Protein AF-A0A8C0UV55-F1 (afdb_monomer)

Secondary structure (DSSP, 8-state):
----------TTTHHHHHGGGS-EEEEEESSS-GGG-EEEEESSHHHHHHHHHHHHHHHHHHH-TT-SS----HHHHHHHHHHSSEEEEEEEETTTTEEEEE-HHHHHHHHHHHHHHHHHHHT-

Nearest PDB structures (foldseek):
  7cnc-assembly1_A  TM=1.000E+00  e=6.224E-20  Homo sapiens
  7x39-assembly1_A  TM=9.986E-01  e=1.264E-18  Homo sapiens
  7x39-assembly2_D  TM=9.910E-01  e=3.373E-18  Homo sapiens
  1wwq-assembly1_A  TM=8.066E-01  e=1.623E-17  Mus musculus
  7o6n-assembly1_A  TM=9.133E-01  e=5.304E-12  Caenorhabditis elegans

Sequence (124 aa):
MLDPISSTGNGHLQHACKLSVSHTILLVQPTKRPEGRTYADYESVNECMEGVCKMYEEHLKRMNPNSPSITYDISQLFDFIDDLADLSCLVYRADTQTYQPYNKDWIKEKIYVLLRRQAQQASK

InterPro domains:
  IPR000781 Enhancer of rudimentary [PF01133] (22-121)
  IPR000781 Enhancer of rudimentary [PIRSF016393] (20-121)
  IPR000781 Enhancer of rudimentary [PS01290] (72-88)
  IPR000781 Enhancer of rudimentary [PTHR12373] (20-120)
  IPR035912 Enhancer of rudimentary superfamily [G3DSA:3.30.2260.10] (21-124)
  IPR035912 Enhancer of rudimentary superfamily [SSF143875] (22-121)

Mean predicted aligned error: 9.1 Å

Foldseek 3Di:
DDDDDDPDDDPPPVVVVPQAQWKKKKWFAQDPDPVSTDIDIDRHLLVVLVVLVVVVVVVVCVVCVPDPDDDDDLVVSLVSLVNTPFIKMWTQDPVVRGTDI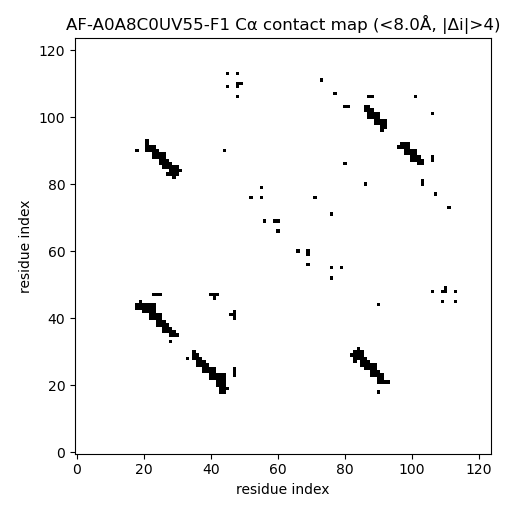DGSVVSSVSNVVSVVVVVVVVVD

Organism: Cyanistes caeruleus (NCBI:txid156563)

pLDDT: mean 84.64, std 18.31, range [35.59, 98.0]

Structure (mmCIF, N/CA/C/O backbone):
data_AF-A0A8C0UV55-F1
#
_entry.id   AF-A0A8C0UV55-F1
#
loop_
_atom_site.group_PDB
_atom_site.id
_atom_site.type_symbol
_atom_site.label_atom_id
_atom_site.label_alt_id
_atom_site.label_comp_id
_atom_site.label_asym_id
_atom_site.label_entity_id
_atom_site.label_seq_id
_atom_site.pdbx_PDB_ins_code
_atom_site.Cartn_x
_atom_site.Cartn_y
_atom_site.Cartn_z
_atom_site.occupancy
_atom_site.B_iso_or_equiv
_atom_site.auth_seq_id
_atom_site.auth_comp_id
_atom_site.auth_asym_id
_atom_site.auth_atom_id
_atom_site.pdbx_PDB_model_num
ATOM 1 N N . MET A 1 1 ? -42.564 16.300 33.371 1.00 42.28 1 MET A N 1
ATOM 2 C CA . MET A 1 1 ? -42.223 14.905 33.039 1.00 42.28 1 MET A CA 1
ATOM 3 C C . MET A 1 1 ? -41.523 14.961 31.695 1.00 42.28 1 MET A C 1
ATOM 5 O O . MET A 1 1 ? -42.176 15.231 30.698 1.00 42.28 1 MET A O 1
ATOM 9 N N . LEU A 1 2 ? -40.192 14.943 31.720 1.00 40.25 2 LEU A N 1
ATOM 10 C CA . LEU A 1 2 ? -39.339 15.006 30.537 1.00 40.25 2 LEU A CA 1
ATOM 11 C C . LEU A 1 2 ? -38.825 13.590 30.297 1.00 40.25 2 LEU A C 1
ATOM 13 O O . LEU A 1 2 ? -38.210 13.043 31.201 1.00 40.25 2 LEU A O 1
ATOM 17 N N . ASP A 1 3 ? -39.079 13.055 29.107 1.00 35.59 3 ASP A N 1
ATOM 18 C CA . ASP A 1 3 ? -38.476 11.838 28.560 1.00 35.59 3 ASP A CA 1
ATOM 19 C C . ASP A 1 3 ? -38.353 11.992 27.024 1.00 35.59 3 ASP A C 1
ATOM 21 O O . ASP A 1 3 ? -39.038 12.841 26.444 1.00 35.59 3 ASP A O 1
ATOM 25 N N . PRO A 1 4 ? -37.418 11.279 26.362 1.00 47.81 4 PRO A N 1
ATOM 26 C CA . PRO A 1 4 ? -36.415 11.936 25.523 1.00 47.81 4 PRO A CA 1
ATOM 27 C C . PRO A 1 4 ? -36.418 11.569 24.023 1.00 47.81 4 PRO A C 1
ATOM 29 O O . PRO A 1 4 ? -36.899 10.529 23.593 1.00 47.81 4 PRO A O 1
ATOM 32 N N . ILE A 1 5 ? -35.819 12.487 23.254 1.00 48.28 5 ILE A N 1
ATOM 33 C CA . ILE A 1 5 ? -35.075 12.390 21.981 1.00 48.28 5 ILE A CA 1
ATOM 34 C C . ILE A 1 5 ? -35.168 11.062 21.192 1.00 48.28 5 ILE A C 1
ATOM 36 O O . ILE A 1 5 ? -34.573 10.058 21.571 1.00 48.28 5 ILE A O 1
ATOM 40 N N . SER A 1 6 ? -35.719 11.127 19.972 1.00 38.72 6 SER A N 1
ATOM 41 C CA . SER A 1 6 ? -35.317 10.252 18.858 1.00 38.72 6 SER A CA 1
ATOM 42 C C . SER A 1 6 ? -34.754 11.121 17.734 1.00 38.72 6 SER A C 1
ATOM 44 O O . SER A 1 6 ? -35.488 11.717 16.950 1.00 38.72 6 SER A O 1
ATOM 46 N N . SER A 1 7 ? -33.426 11.241 17.704 1.00 41.47 7 SER A N 1
ATOM 47 C CA . SER A 1 7 ? -32.679 11.795 16.575 1.00 41.47 7 SER A CA 1
ATOM 48 C C . SER A 1 7 ? -32.428 10.653 15.602 1.00 41.47 7 SER A C 1
ATOM 50 O O . SER A 1 7 ? -31.519 9.840 15.782 1.00 41.47 7 SER A O 1
ATOM 52 N N . THR A 1 8 ? -33.302 10.529 14.610 1.00 51.31 8 THR A N 1
ATOM 53 C CA . THR A 1 8 ? -33.159 9.551 13.536 1.00 51.31 8 THR A CA 1
ATOM 54 C C . THR A 1 8 ? -32.325 10.163 12.412 1.00 51.31 8 THR A C 1
ATOM 56 O O . THR A 1 8 ? -32.708 11.169 11.827 1.00 51.31 8 THR A O 1
ATOM 59 N N . GLY A 1 9 ? -31.208 9.511 12.081 1.00 50.47 9 GLY A N 1
ATOM 60 C CA . GLY A 1 9 ? -30.615 9.573 10.743 1.00 50.47 9 GLY A CA 1
ATOM 61 C C . GLY A 1 9 ? -29.514 10.609 10.521 1.00 50.47 9 GLY A C 1
ATOM 62 O O . GLY A 1 9 ? -29.767 11.667 9.963 1.00 50.47 9 GLY A O 1
ATOM 63 N N . ASN A 1 10 ? -28.264 10.255 10.851 1.00 43.91 10 ASN A N 1
ATOM 64 C CA . ASN A 1 10 ? -27.083 10.808 10.160 1.00 43.91 10 ASN A CA 1
ATOM 65 C C . ASN A 1 10 ? -25.805 9.939 10.264 1.00 43.91 10 ASN A C 1
ATOM 67 O O . ASN A 1 10 ? -24.684 10.438 10.195 1.00 43.91 10 ASN A O 1
ATOM 71 N N . GLY A 1 11 ? -25.948 8.617 10.421 1.00 42.31 11 GLY A N 1
ATOM 72 C CA . GLY A 1 11 ? -24.809 7.710 10.642 1.00 42.31 11 GLY A CA 1
ATOM 73 C C . GLY A 1 11 ? -24.004 7.327 9.392 1.00 42.31 11 GLY A C 1
ATOM 74 O O . GLY A 1 11 ? -22.877 6.863 9.518 1.00 42.31 11 GLY A O 1
ATOM 75 N N . HIS A 1 12 ? -24.538 7.521 8.181 1.00 43.84 12 HIS A N 1
ATOM 76 C CA . HIS A 1 12 ? -23.916 6.960 6.972 1.00 43.84 12 HIS A CA 1
ATOM 77 C C . HIS A 1 12 ? -22.875 7.879 6.305 1.00 43.84 12 HIS A C 1
ATOM 79 O O . HIS A 1 12 ? -21.967 7.395 5.636 1.00 43.84 12 HIS A O 1
ATOM 85 N N . LEU A 1 13 ? -22.954 9.198 6.517 1.00 42.91 13 LEU A N 1
ATOM 86 C CA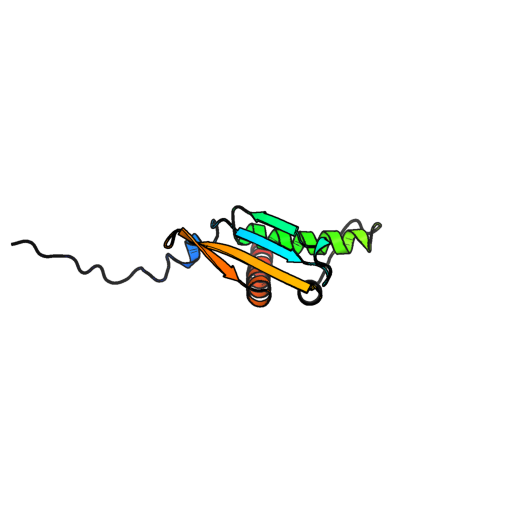 . LEU A 1 13 ? -22.049 10.173 5.885 1.00 42.91 13 LEU A CA 1
ATOM 87 C C . LEU A 1 13 ? -20.803 10.501 6.727 1.00 42.91 13 LEU A C 1
ATOM 89 O O . LEU A 1 13 ? -19.795 10.939 6.178 1.00 42.91 13 LEU A O 1
ATOM 93 N N . GLN A 1 14 ? -20.818 10.245 8.041 1.00 41.75 14 GLN A N 1
ATOM 94 C CA . GLN A 1 14 ? -19.669 10.548 8.909 1.00 41.75 14 GLN A CA 1
ATOM 95 C C . GLN A 1 14 ? -18.535 9.513 8.828 1.00 41.75 14 GLN A C 1
ATOM 97 O O . GLN A 1 14 ? -17.390 9.838 9.140 1.00 41.75 14 GLN A O 1
ATOM 102 N N . HIS A 1 15 ? -18.815 8.283 8.386 1.00 46.19 15 HIS A N 1
ATOM 103 C CA . HIS A 1 15 ? -17.802 7.223 8.330 1.00 46.19 15 HIS A CA 1
ATOM 104 C C . HIS A 1 15 ? -16.760 7.446 7.223 1.00 46.19 15 HIS A C 1
ATOM 106 O O . HIS A 1 15 ? -15.576 7.190 7.433 1.00 46.19 15 HIS A O 1
ATOM 112 N N . ALA A 1 16 ? -17.162 7.984 6.068 1.00 46.06 16 ALA A N 1
ATOM 113 C CA . ALA A 1 16 ? -16.243 8.221 4.954 1.00 46.06 16 ALA A CA 1
ATOM 114 C C . ALA A 1 16 ? -15.264 9.382 5.218 1.00 46.06 16 ALA A C 1
ATOM 116 O O . ALA A 1 16 ? -14.139 9.354 4.726 1.00 46.06 16 ALA A O 1
ATOM 117 N N . CYS A 1 17 ? -15.669 10.378 6.017 1.00 43.91 17 CYS A N 1
ATOM 118 C CA . CYS A 1 17 ? -14.855 11.563 6.301 1.00 43.91 17 CYS A CA 1
ATOM 119 C C . CYS A 1 17 ? -13.764 11.317 7.363 1.00 43.91 17 CYS A C 1
ATOM 121 O O . CYS A 1 17 ? -12.790 12.059 7.413 1.00 43.91 17 CYS A O 1
ATOM 123 N N . LYS A 1 18 ? -13.897 10.281 8.207 1.00 52.47 18 LYS A N 1
ATOM 124 C CA . LYS A 1 18 ? -12.941 9.996 9.296 1.00 52.47 18 LYS A CA 1
ATOM 125 C C . LYS A 1 18 ? -11.722 9.176 8.866 1.00 52.47 18 LYS A C 1
ATOM 127 O O . LYS A 1 18 ? -10.657 9.326 9.455 1.00 52.47 18 LYS A O 1
ATOM 132 N N . LEU A 1 19 ? -11.845 8.344 7.830 1.00 56.88 19 LEU A N 1
ATOM 133 C CA . LEU A 1 19 ? -10.738 7.493 7.371 1.00 56.88 19 LEU A CA 1
ATOM 134 C C . LEU A 1 19 ? -9.603 8.288 6.700 1.00 56.88 19 LEU A C 1
ATOM 136 O O . LEU A 1 19 ? -8.460 7.847 6.732 1.00 56.88 19 LEU A O 1
ATOM 140 N N . SER A 1 20 ? -9.872 9.468 6.127 1.00 59.41 20 SER A N 1
ATOM 141 C CA . SER A 1 20 ? -8.842 10.227 5.399 1.00 59.41 20 SER A CA 1
ATOM 142 C C . SER A 1 20 ? -7.820 10.940 6.289 1.00 59.41 20 SER A C 1
ATOM 144 O O . SER A 1 20 ? -6.894 11.515 5.743 1.00 59.41 20 SER A O 1
ATOM 146 N N . VAL A 1 21 ? -7.988 10.940 7.616 1.00 77.19 21 VAL A N 1
ATOM 147 C CA . VAL A 1 21 ? -7.027 11.494 8.601 1.00 77.19 21 VAL A CA 1
ATOM 148 C C . VAL A 1 21 ? -6.783 10.479 9.729 1.00 77.19 21 VAL A C 1
ATOM 150 O O . VAL A 1 21 ? -6.492 10.823 10.871 1.00 77.19 21 VAL A O 1
ATOM 153 N N . SER A 1 22 ? -7.029 9.199 9.437 1.00 88.19 22 SER A N 1
ATOM 154 C CA . SER A 1 22 ? -6.777 8.115 10.379 1.00 88.19 22 SER A CA 1
ATOM 155 C C . SER A 1 22 ? -5.340 7.640 10.226 1.00 88.19 22 SER A C 1
ATOM 157 O O . SER A 1 22 ? -4.952 7.210 9.134 1.00 88.19 22 SER A O 1
ATOM 159 N N . HIS A 1 23 ? -4.592 7.671 11.331 1.00 95.19 23 HIS A N 1
ATOM 160 C CA . HIS A 1 23 ? -3.230 7.154 11.374 1.00 95.19 23 HIS A CA 1
ATOM 161 C C . HIS A 1 23 ? -3.199 5.727 10.835 1.00 95.19 23 HIS A C 1
ATOM 163 O O . HIS A 1 23 ? -4.018 4.883 11.217 1.00 95.19 23 HIS A O 1
ATOM 169 N N . THR A 1 24 ? -2.283 5.476 9.913 1.00 97.19 24 THR A N 1
ATOM 170 C CA . THR A 1 24 ? -2.215 4.221 9.179 1.00 97.19 24 THR A CA 1
ATOM 171 C C . THR A 1 24 ? -0.798 3.685 9.223 1.00 97.19 24 THR A C 1
ATOM 173 O O . THR A 1 24 ? 0.142 4.383 8.863 1.00 97.19 24 THR A O 1
ATOM 176 N N . ILE A 1 25 ? -0.649 2.430 9.634 1.00 97.81 25 ILE A N 1
ATOM 177 C CA . ILE A 1 25 ? 0.635 1.730 9.655 1.00 97.81 25 ILE A CA 1
ATOM 178 C C . ILE A 1 25 ? 0.637 0.737 8.497 1.00 97.81 25 ILE A C 1
ATOM 180 O O . ILE A 1 25 ? -0.229 -0.132 8.422 1.00 97.81 25 ILE A O 1
ATOM 184 N N . LEU A 1 26 ? 1.603 0.857 7.598 1.00 98.00 26 LEU A N 1
ATOM 185 C CA . LEU A 1 26 ? 1.845 -0.066 6.499 1.00 98.00 26 LEU A CA 1
ATOM 186 C C . LEU A 1 26 ? 2.871 -1.112 6.929 1.00 98.00 26 LEU A C 1
ATOM 188 O O . LEU A 1 26 ? 3.939 -0.765 7.428 1.00 98.00 26 LEU A O 1
ATOM 192 N N . LEU A 1 27 ? 2.568 -2.383 6.698 1.00 97.56 27 LEU A N 1
ATOM 193 C CA . LEU A 1 27 ? 3.464 -3.511 6.916 1.00 97.56 27 LEU A CA 1
ATOM 194 C C . LEU A 1 27 ? 3.844 -4.090 5.557 1.00 97.56 27 LEU A C 1
ATOM 196 O O . LEU A 1 27 ? 2.972 -4.449 4.765 1.00 97.56 27 LEU A O 1
ATOM 200 N N . VAL A 1 28 ? 5.144 -4.187 5.291 1.00 96.94 28 VAL A N 1
ATOM 201 C CA . VAL A 1 28 ? 5.669 -4.652 4.006 1.00 96.94 28 VAL A CA 1
ATOM 202 C C . VAL A 1 28 ? 6.642 -5.795 4.235 1.00 96.94 28 VAL A C 1
ATOM 204 O O . VAL A 1 28 ? 7.590 -5.686 5.015 1.00 96.94 28 VAL A O 1
ATOM 207 N N . GLN A 1 29 ? 6.453 -6.882 3.496 1.00 95.94 29 GLN A N 1
ATOM 208 C CA . GLN A 1 29 ? 7.421 -7.959 3.396 1.00 95.94 29 GLN A CA 1
ATOM 209 C C . GLN A 1 29 ? 7.692 -8.259 1.911 1.00 95.94 29 GLN A C 1
ATOM 211 O O . GLN A 1 29 ? 6.912 -8.972 1.277 1.00 95.94 29 GLN A O 1
ATOM 216 N N . PRO A 1 30 ? 8.808 -7.769 1.337 1.00 93.00 30 PRO A N 1
ATOM 217 C CA . PRO A 1 30 ? 9.080 -7.928 -0.090 1.00 93.00 30 PRO A CA 1
ATOM 218 C C . PRO A 1 30 ? 9.251 -9.383 -0.531 1.00 93.00 30 PRO A C 1
ATOM 220 O O . PRO A 1 30 ? 8.787 -9.767 -1.594 1.00 93.00 30 PRO A O 1
ATOM 223 N N . THR A 1 31 ? 9.898 -10.217 0.288 1.00 94.25 31 THR A N 1
ATOM 224 C CA . THR A 1 31 ? 10.151 -11.634 -0.025 1.00 94.25 31 THR A CA 1
ATOM 225 C C . THR A 1 31 ? 9.802 -12.517 1.164 1.00 94.25 31 THR A C 1
ATOM 227 O O . THR A 1 31 ? 9.680 -12.032 2.282 1.00 94.25 31 THR A O 1
ATOM 230 N N . LYS A 1 32 ? 9.715 -13.839 0.984 1.00 92.56 32 LYS A N 1
ATOM 231 C CA . LYS A 1 32 ? 9.416 -14.777 2.087 1.00 92.56 32 LYS A CA 1
ATOM 232 C C . LYS A 1 32 ? 10.437 -14.745 3.237 1.00 92.56 32 LYS A C 1
ATOM 234 O O . LYS A 1 32 ? 10.151 -15.271 4.308 1.00 92.56 32 LYS A O 1
ATOM 239 N N . ARG A 1 33 ? 11.605 -14.127 3.027 1.00 93.69 33 ARG A N 1
ATOM 240 C CA . ARG A 1 33 ? 12.640 -13.943 4.047 1.00 93.69 33 ARG A CA 1
ATOM 241 C C . ARG A 1 33 ? 12.174 -12.945 5.118 1.00 93.69 33 ARG A C 1
ATOM 243 O O . ARG A 1 33 ? 11.805 -11.823 4.760 1.00 93.69 33 ARG A O 1
ATOM 250 N N . PRO A 1 34 ? 12.164 -13.320 6.408 1.00 89.81 34 PRO A N 1
ATOM 251 C CA . PRO A 1 34 ? 11.645 -12.464 7.472 1.00 89.81 34 PRO A CA 1
ATOM 252 C C . PRO A 1 34 ? 12.498 -11.212 7.711 1.00 89.81 34 PRO A C 1
ATOM 254 O O . PRO A 1 34 ? 11.969 -10.217 8.195 1.00 89.81 34 PRO A O 1
ATOM 257 N N . GLU A 1 35 ? 13.778 -11.218 7.332 1.00 93.50 35 GLU A N 1
ATOM 258 C CA . GLU A 1 35 ? 14.701 -10.086 7.505 1.00 93.50 35 GLU A CA 1
ATOM 259 C C . GLU A 1 35 ? 14.322 -8.877 6.639 1.00 93.50 35 GLU A C 1
ATOM 261 O O . GLU A 1 35 ? 14.739 -7.759 6.919 1.00 93.50 35 GLU A O 1
ATOM 266 N N . GLY A 1 36 ? 13.527 -9.092 5.584 1.00 90.69 36 GLY A N 1
ATOM 267 C CA . GLY A 1 36 ? 13.021 -8.023 4.724 1.00 90.69 36 GLY A CA 1
ATOM 268 C C . GLY A 1 36 ? 11.757 -7.338 5.249 1.00 90.69 36 GLY A C 1
ATOM 269 O O . GLY A 1 36 ? 11.244 -6.453 4.570 1.00 90.69 36 GLY A O 1
ATOM 270 N N . ARG A 1 37 ? 11.216 -7.757 6.402 1.00 95.06 37 ARG A N 1
ATOM 271 C CA . ARG A 1 37 ? 10.024 -7.135 6.993 1.00 95.06 37 ARG A CA 1
ATOM 272 C C . ARG A 1 37 ? 10.343 -5.725 7.456 1.00 95.06 37 ARG A C 1
ATOM 274 O O . ARG A 1 37 ? 11.257 -5.515 8.248 1.00 95.06 37 ARG A O 1
ATOM 281 N N . THR A 1 38 ? 9.540 -4.778 7.005 1.00 96.50 38 THR A N 1
ATOM 282 C CA . THR A 1 38 ? 9.615 -3.385 7.428 1.00 96.50 38 THR A CA 1
ATOM 283 C C . THR A 1 38 ? 8.214 -2.818 7.614 1.00 96.50 38 THR A C 1
ATOM 285 O O . THR A 1 38 ? 7.226 -3.403 7.163 1.00 96.50 38 THR A O 1
ATOM 288 N N . TYR A 1 39 ? 8.128 -1.685 8.297 1.00 97.00 39 TYR A N 1
ATOM 289 C CA . TYR A 1 39 ? 6.893 -0.938 8.461 1.00 97.00 39 TYR A CA 1
ATOM 290 C C . TYR A 1 39 ? 7.133 0.550 8.219 1.00 97.00 39 TYR A C 1
ATOM 292 O O . TYR A 1 39 ? 8.262 1.031 8.318 1.00 97.00 39 TYR A O 1
ATOM 300 N N . ALA A 1 40 ? 6.061 1.264 7.901 1.00 96.56 40 ALA A N 1
ATOM 301 C CA . ALA A 1 40 ? 6.037 2.716 7.805 1.00 96.56 40 ALA A CA 1
ATOM 302 C C . ALA A 1 40 ? 4.708 3.233 8.350 1.00 96.56 40 ALA A C 1
ATOM 304 O O . ALA A 1 40 ? 3.668 2.607 8.146 1.00 96.56 40 ALA A O 1
ATOM 305 N N . ASP A 1 41 ? 4.738 4.359 9.041 1.00 95.38 41 ASP A N 1
ATOM 306 C CA . ASP A 1 41 ? 3.562 5.023 9.579 1.00 95.38 41 ASP A CA 1
ATOM 307 C C . ASP A 1 41 ? 3.217 6.294 8.791 1.00 95.38 41 ASP A C 1
ATOM 309 O O . ASP A 1 41 ? 4.080 6.954 8.215 1.00 95.38 41 ASP A O 1
ATOM 313 N N . TYR A 1 42 ? 1.922 6.598 8.729 1.00 96.06 42 TYR A N 1
ATOM 314 C CA . TYR A 1 42 ? 1.354 7.709 7.971 1.00 96.06 42 TYR A CA 1
ATOM 315 C C . TYR A 1 42 ? 0.236 8.370 8.777 1.00 96.06 42 TYR A C 1
ATOM 317 O O . TYR A 1 42 ? -0.479 7.699 9.528 1.00 96.06 42 TYR A O 1
ATOM 325 N N . GLU A 1 43 ? 0.027 9.675 8.602 1.00 93.38 43 GLU A N 1
ATOM 326 C CA . GLU A 1 43 ? -1.034 10.403 9.312 1.00 93.38 43 GLU A CA 1
ATOM 327 C C . GLU A 1 43 ? -2.421 10.102 8.727 1.00 93.38 43 GLU A C 1
ATOM 329 O O . GLU A 1 43 ? -3.442 10.232 9.406 1.00 93.38 43 GLU A O 1
ATOM 334 N N . SER A 1 44 ? -2.466 9.631 7.478 1.00 93.25 44 SER A N 1
ATOM 335 C CA . SER A 1 44 ? -3.698 9.278 6.784 1.00 93.25 44 SER A CA 1
ATOM 336 C C . SER A 1 44 ? -3.605 8.009 5.939 1.00 93.25 44 SER A C 1
ATOM 338 O O . SER A 1 44 ? -2.540 7.588 5.486 1.00 93.25 44 SER A O 1
ATOM 340 N N . VAL A 1 45 ? -4.776 7.447 5.621 1.00 94.50 45 VAL A N 1
ATOM 341 C CA . VAL A 1 45 ? -4.901 6.362 4.637 1.00 94.50 45 VAL A CA 1
ATOM 342 C C . VAL A 1 45 ? -4.404 6.800 3.256 1.00 94.50 45 VAL A C 1
ATOM 344 O O . VAL A 1 45 ? -3.777 6.007 2.564 1.00 94.50 45 VAL A O 1
ATOM 347 N N . ASN A 1 46 ? -4.665 8.045 2.840 1.00 93.62 46 ASN A N 1
ATOM 348 C CA . ASN A 1 46 ? -4.262 8.524 1.514 1.00 93.62 46 ASN A CA 1
ATOM 349 C C . ASN A 1 46 ? -2.737 8.595 1.387 1.00 93.62 46 ASN A C 1
ATOM 351 O O . ASN A 1 46 ? -2.195 8.072 0.420 1.00 93.62 46 ASN A O 1
ATOM 355 N N . GLU A 1 47 ? -2.053 9.165 2.382 1.00 94.81 47 GLU A N 1
ATOM 356 C CA . GLU A 1 47 ? -0.585 9.199 2.418 1.00 94.81 47 GLU A CA 1
ATOM 357 C C . GLU A 1 47 ? 0.017 7.796 2.452 1.00 94.81 47 GLU A C 1
ATOM 359 O O . GLU A 1 47 ? 1.030 7.547 1.803 1.00 94.81 47 GLU A O 1
ATOM 364 N N . CYS A 1 48 ? -0.631 6.857 3.148 1.00 96.62 48 CYS A N 1
ATOM 365 C CA . CYS A 1 48 ? -0.225 5.456 3.125 1.00 96.62 48 CYS A CA 1
ATOM 366 C C . CYS A 1 48 ? -0.285 4.871 1.704 1.00 96.62 48 CYS A C 1
ATOM 368 O O . CYS A 1 48 ? 0.682 4.256 1.253 1.00 96.62 48 CYS A O 1
ATOM 370 N N . MET A 1 49 ? -1.372 5.113 0.964 1.00 96.31 49 MET A N 1
ATOM 371 C CA . MET A 1 49 ? -1.487 4.671 -0.432 1.00 96.31 49 MET A CA 1
ATOM 372 C C . MET A 1 49 ? -0.453 5.349 -1.342 1.00 96.31 49 MET A C 1
ATOM 374 O O . MET A 1 49 ? 0.146 4.684 -2.185 1.00 96.31 49 MET A O 1
ATOM 378 N N . GLU A 1 50 ? -0.186 6.644 -1.150 1.00 94.75 50 GLU A N 1
ATOM 379 C CA . GLU A 1 50 ? 0.899 7.346 -1.848 1.00 94.75 50 GLU A CA 1
ATOM 380 C C . GLU A 1 50 ? 2.273 6.750 -1.517 1.00 94.75 50 GLU A C 1
ATOM 382 O O . GLU A 1 50 ? 3.134 6.656 -2.390 1.00 94.75 50 GLU A O 1
ATOM 387 N N . GLY A 1 51 ? 2.477 6.302 -0.278 1.00 95.69 51 GLY A N 1
ATOM 388 C CA . GLY A 1 51 ? 3.663 5.567 0.149 1.00 95.69 51 GLY A CA 1
ATOM 389 C C . GLY A 1 51 ? 3.863 4.265 -0.628 1.00 95.69 51 GLY A C 1
ATOM 390 O O . GLY A 1 51 ? 4.980 3.978 -1.060 1.00 95.69 51 GLY A O 1
ATOM 391 N N . VAL A 1 52 ? 2.786 3.514 -0.885 1.00 96.31 52 VAL A N 1
ATOM 392 C CA . VAL A 1 52 ? 2.836 2.299 -1.720 1.00 96.31 52 VAL A CA 1
ATOM 393 C C . VAL A 1 52 ? 3.207 2.637 -3.168 1.00 96.31 52 VAL A C 1
ATOM 395 O O . VAL A 1 52 ? 4.055 1.959 -3.750 1.00 96.31 52 VAL A O 1
ATOM 398 N N . CYS A 1 53 ? 2.648 3.709 -3.739 1.00 94.94 53 CYS A N 1
ATOM 399 C CA . CYS A 1 53 ? 3.038 4.181 -5.073 1.00 94.94 53 CYS A CA 1
ATOM 400 C C . CYS A 1 53 ? 4.526 4.566 -5.123 1.00 94.94 53 CYS A C 1
ATOM 402 O O . CYS A 1 53 ? 5.257 4.102 -5.998 1.00 94.94 53 CYS A O 1
ATOM 404 N N . LYS A 1 54 ? 5.011 5.334 -4.137 1.00 93.81 54 LYS A N 1
ATOM 405 C CA . LYS A 1 54 ? 6.428 5.728 -4.026 1.00 93.81 54 LYS A CA 1
ATOM 406 C C . LYS A 1 54 ? 7.356 4.522 -3.904 1.00 93.81 54 LYS A C 1
ATOM 408 O O . LYS A 1 54 ? 8.412 4.503 -4.531 1.00 93.81 54 LYS A O 1
ATOM 413 N N . MET A 1 55 ? 6.960 3.499 -3.148 1.00 94.75 55 MET A N 1
ATOM 414 C CA . MET A 1 55 ? 7.725 2.256 -3.023 1.00 94.75 55 MET A CA 1
ATOM 415 C C . MET A 1 55 ? 7.942 1.586 -4.387 1.00 94.75 55 MET A C 1
ATOM 417 O O . MET A 1 55 ? 9.049 1.132 -4.687 1.00 94.75 55 MET A O 1
ATOM 421 N N . TYR A 1 56 ? 6.910 1.556 -5.233 1.00 95.00 56 TYR A N 1
ATOM 422 C CA . TYR A 1 56 ? 7.030 1.030 -6.590 1.00 95.00 56 TYR A CA 1
ATOM 423 C C . TYR A 1 56 ? 7.854 1.945 -7.504 1.00 95.00 56 TYR A C 1
ATOM 425 O O . TYR A 1 56 ? 8.717 1.476 -8.246 1.00 95.00 56 TYR A O 1
ATOM 433 N N . GLU A 1 57 ? 7.668 3.260 -7.414 1.00 92.38 57 GLU A N 1
ATOM 434 C CA . GLU A 1 57 ? 8.460 4.230 -8.176 1.00 92.38 57 GLU A CA 1
ATOM 435 C C . GLU A 1 57 ? 9.954 4.129 -7.867 1.00 92.38 57 GLU A C 1
ATOM 437 O O . GLU A 1 57 ? 10.783 4.179 -8.774 1.00 92.38 57 GLU A O 1
ATOM 442 N N . GLU A 1 58 ? 10.325 3.949 -6.600 1.00 91.94 58 GLU A N 1
ATOM 443 C CA . GLU A 1 58 ? 11.710 3.702 -6.208 1.00 91.94 58 GLU A CA 1
ATOM 444 C C . GLU A 1 58 ? 12.252 2.397 -6.792 1.00 91.94 58 GLU A C 1
ATOM 446 O O . GLU A 1 58 ? 13.402 2.353 -7.238 1.00 91.94 58 GLU A O 1
ATOM 451 N N . HIS A 1 59 ? 11.435 1.342 -6.821 1.00 91.50 59 HIS A N 1
ATOM 452 C CA . HIS A 1 59 ? 11.797 0.086 -7.468 1.00 91.50 59 HIS A CA 1
ATOM 453 C C . HIS A 1 59 ? 12.065 0.295 -8.970 1.00 91.50 59 HIS A C 1
ATOM 455 O O . HIS A 1 59 ? 13.115 -0.116 -9.471 1.00 91.50 59 HIS A O 1
ATOM 461 N N . LEU A 1 60 ? 11.193 1.028 -9.667 1.00 91.81 60 LEU A N 1
ATOM 462 C CA . LEU A 1 60 ? 11.376 1.375 -11.077 1.00 91.81 60 LEU A CA 1
ATOM 463 C C . LEU A 1 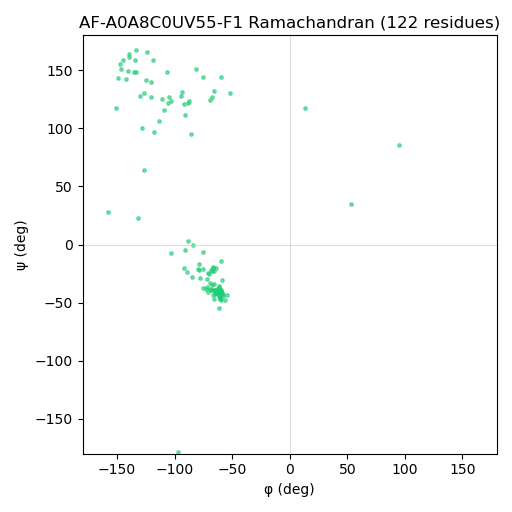60 ? 12.613 2.256 -11.319 1.00 91.81 60 LEU A C 1
ATOM 465 O O . LEU A 1 60 ? 13.331 2.019 -12.293 1.00 91.81 60 LEU A O 1
ATOM 469 N N . LYS A 1 61 ? 12.905 3.226 -10.436 1.00 90.50 61 LYS A N 1
ATOM 470 C CA . LYS A 1 61 ? 14.106 4.090 -10.508 1.00 90.50 61 LYS A CA 1
ATOM 471 C C . LYS A 1 61 ? 15.394 3.291 -10.402 1.00 90.50 61 LYS A C 1
ATOM 473 O O . LYS A 1 61 ? 16.335 3.555 -11.144 1.00 90.50 61 LYS A O 1
ATOM 478 N N . ARG A 1 62 ? 15.438 2.292 -9.518 1.00 89.44 62 ARG A N 1
ATOM 479 C CA . ARG A 1 62 ? 16.609 1.409 -9.383 1.00 89.44 62 ARG A CA 1
ATOM 480 C C . ARG A 1 62 ? 16.828 0.556 -10.633 1.00 89.44 62 ARG A C 1
ATOM 482 O O . ARG A 1 62 ? 17.974 0.298 -10.981 1.00 89.44 62 ARG A O 1
ATOM 489 N N . MET A 1 63 ? 15.754 0.147 -11.311 1.00 87.56 63 MET A N 1
ATOM 490 C CA . MET A 1 63 ? 15.848 -0.607 -12.567 1.00 87.56 63 MET A CA 1
ATOM 491 C C . MET A 1 63 ? 16.181 0.276 -13.777 1.00 87.56 63 MET A C 1
ATOM 493 O O . MET A 1 63 ? 16.820 -0.195 -14.712 1.00 87.56 63 MET A O 1
ATOM 497 N N . ASN A 1 64 ? 15.791 1.554 -13.757 1.00 87.69 64 ASN A N 1
ATOM 498 C CA . ASN A 1 64 ? 15.959 2.489 -14.871 1.00 87.69 64 ASN A CA 1
ATOM 499 C C . ASN A 1 64 ? 16.681 3.778 -14.428 1.00 87.69 64 ASN A C 1
ATOM 501 O O . ASN A 1 64 ? 16.099 4.862 -14.506 1.00 87.69 64 ASN A O 1
ATOM 505 N N . PRO A 1 65 ? 17.953 3.702 -13.992 1.00 82.88 65 PRO A N 1
ATOM 506 C CA . PRO A 1 65 ? 18.661 4.837 -13.386 1.00 82.88 65 PRO A CA 1
ATOM 507 C C . PRO A 1 65 ? 18.870 6.026 -14.338 1.00 82.88 65 PRO A C 1
ATOM 509 O O . PRO A 1 65 ? 19.071 7.148 -13.886 1.00 82.88 65 PRO A O 1
ATOM 512 N N . ASN A 1 66 ? 18.800 5.794 -15.652 1.00 85.50 66 ASN A N 1
ATOM 513 C CA . ASN A 1 66 ? 18.980 6.824 -16.676 1.00 85.50 66 ASN A CA 1
ATOM 514 C C . ASN A 1 66 ? 17.667 7.507 -17.095 1.00 85.50 66 ASN A C 1
ATOM 516 O O . ASN A 1 66 ? 17.705 8.426 -17.911 1.00 85.50 66 ASN A O 1
ATOM 520 N N . SER A 1 67 ? 16.512 7.056 -16.588 1.00 80.50 67 SER A N 1
ATOM 521 C CA . SER A 1 67 ? 15.216 7.647 -16.930 1.00 80.50 67 SER A CA 1
ATOM 522 C C . SER A 1 67 ? 14.867 8.761 -15.938 1.00 80.50 67 SER A C 1
ATOM 524 O O . SER A 1 67 ? 14.589 8.467 -14.774 1.00 80.50 67 SER A O 1
ATOM 526 N N . PRO A 1 68 ? 14.853 10.041 -16.358 1.00 74.00 68 PRO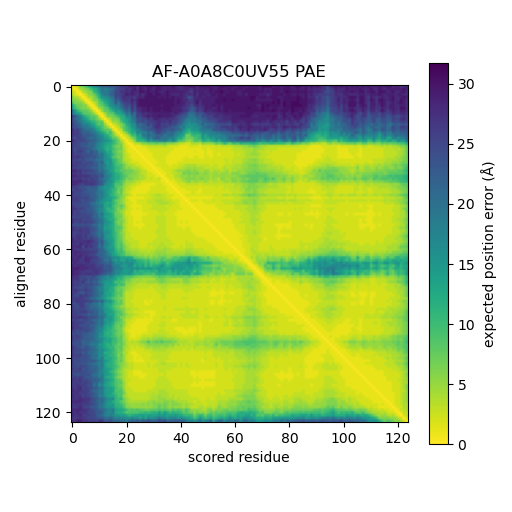 A N 1
ATOM 527 C CA . PRO A 1 68 ? 14.578 11.162 -15.456 1.00 74.00 68 PRO A CA 1
ATOM 528 C C . PRO A 1 68 ? 13.109 11.223 -15.018 1.00 74.00 68 PRO A C 1
ATOM 530 O O . PRO A 1 68 ? 12.794 11.776 -13.968 1.00 74.00 68 PRO A O 1
ATOM 533 N N . SER A 1 69 ? 12.213 10.649 -15.822 1.00 78.12 69 SER A N 1
ATOM 534 C CA . SER A 1 69 ? 10.796 10.498 -15.518 1.00 78.12 69 SER A CA 1
ATOM 535 C C . SER A 1 69 ? 10.415 9.031 -15.631 1.00 78.12 69 SER A C 1
ATOM 537 O O . SER A 1 69 ? 10.907 8.320 -16.510 1.00 78.12 69 SER A O 1
ATOM 539 N N . ILE A 1 70 ? 9.553 8.575 -14.729 1.00 79.94 70 ILE A N 1
ATOM 540 C CA . ILE A 1 70 ? 9.032 7.214 -14.725 1.00 79.94 70 ILE A CA 1
ATOM 541 C C . ILE A 1 70 ? 7.524 7.302 -14.854 1.00 79.94 70 ILE A C 1
ATOM 543 O O . ILE A 1 70 ? 6.864 8.003 -14.093 1.00 79.94 70 ILE A O 1
ATOM 54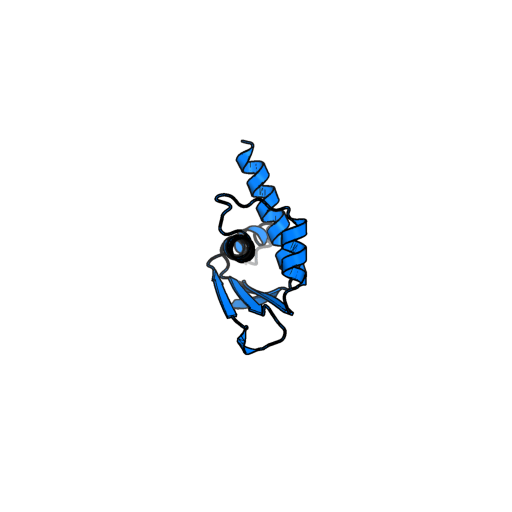7 N N . THR A 1 71 ? 7.002 6.587 -15.840 1.00 87.19 71 THR A N 1
ATOM 548 C CA . THR A 1 71 ? 5.568 6.426 -16.074 1.00 87.19 71 THR A CA 1
ATOM 549 C C . THR A 1 71 ? 5.259 4.942 -16.005 1.00 87.19 71 THR A C 1
ATOM 551 O O . THR A 1 71 ? 6.064 4.126 -16.455 1.00 87.19 71 THR A O 1
ATOM 554 N N . TYR A 1 72 ? 4.133 4.597 -15.395 1.00 90.31 72 TYR A N 1
ATOM 555 C CA . TYR A 1 72 ? 3.683 3.220 -15.249 1.00 90.31 72 TYR A CA 1
ATOM 556 C C . TYR A 1 72 ? 2.160 3.170 -15.304 1.00 90.31 72 TYR A C 1
ATOM 558 O O . TYR A 1 72 ? 1.481 4.132 -14.940 1.00 90.31 72 TYR A O 1
ATOM 566 N N . ASP A 1 73 ? 1.635 2.046 -15.778 1.00 91.25 73 ASP A N 1
ATOM 567 C CA . ASP A 1 73 ? 0.210 1.750 -15.714 1.00 91.25 73 ASP A CA 1
ATOM 568 C C . ASP A 1 73 ? -0.165 1.207 -14.329 1.00 91.25 73 ASP A C 1
ATOM 570 O O . ASP A 1 73 ? 0.633 0.549 -13.653 1.00 91.25 73 ASP A O 1
ATOM 574 N N . ILE A 1 74 ? -1.407 1.444 -13.911 1.00 93.31 74 ILE A N 1
ATOM 575 C CA . ILE A 1 74 ? -1.925 0.953 -12.630 1.00 93.31 74 ILE A CA 1
ATOM 576 C C . ILE A 1 74 ? -1.864 -0.578 -12.518 1.00 93.31 74 ILE A C 1
ATOM 578 O O . ILE A 1 74 ? -1.645 -1.100 -11.426 1.00 93.31 74 ILE A O 1
ATOM 582 N N . SER A 1 75 ? -1.990 -1.295 -13.637 1.00 95.44 75 SER A N 1
ATOM 583 C CA . SER A 1 75 ? -1.876 -2.754 -13.678 1.00 95.44 75 SER A CA 1
ATOM 584 C C . SER A 1 75 ? -0.476 -3.202 -13.256 1.00 95.44 75 SER A C 1
ATOM 586 O O . SER A 1 75 ? -0.349 -4.102 -12.436 1.00 95.44 75 SER A O 1
ATOM 588 N N . GLN A 1 76 ? 0.573 -2.498 -13.700 1.00 95.12 76 GLN A N 1
ATOM 589 C CA . GLN A 1 76 ? 1.960 -2.829 -13.350 1.00 95.12 76 GLN A CA 1
ATOM 590 C C . GLN A 1 76 ? 2.249 -2.604 -11.857 1.00 95.12 76 GLN A C 1
ATOM 592 O O . GLN A 1 76 ? 2.993 -3.366 -11.241 1.00 95.12 76 GLN A O 1
ATOM 597 N N . LEU A 1 77 ? 1.635 -1.576 -11.258 1.00 95.81 77 LEU A N 1
ATOM 598 C CA . LEU A 1 77 ? 1.679 -1.367 -9.809 1.00 95.81 77 LEU A CA 1
ATOM 599 C C . LEU A 1 77 ? 0.966 -2.506 -9.063 1.00 95.81 77 LEU A C 1
ATOM 601 O O . LEU A 1 77 ? 1.432 -2.953 -8.016 1.00 95.81 77 LEU A O 1
ATOM 605 N N . PHE A 1 78 ? -0.165 -2.982 -9.582 1.00 96.94 78 PHE A N 1
ATOM 606 C CA . PHE A 1 78 ? -0.909 -4.077 -8.964 1.00 96.94 78 PHE A CA 1
ATOM 607 C C . PHE A 1 78 ? -0.179 -5.414 -9.052 1.00 96.94 78 PHE A C 1
ATOM 609 O O . PHE A 1 78 ? -0.190 -6.139 -8.057 1.00 96.94 78 PHE A O 1
ATOM 616 N N . ASP A 1 79 ? 0.491 -5.689 -10.169 1.00 96.88 79 ASP A N 1
ATOM 617 C CA . ASP A 1 79 ? 1.350 -6.864 -10.331 1.00 96.88 79 ASP A CA 1
ATOM 618 C C . ASP A 1 79 ? 2.498 -6.833 -9.310 1.00 96.88 79 ASP A C 1
ATOM 620 O O . ASP A 1 79 ? 2.723 -7.797 -8.582 1.00 96.88 79 ASP A O 1
ATOM 624 N N . PHE A 1 80 ? 3.151 -5.675 -9.148 1.00 95.75 80 PHE A N 1
ATOM 625 C CA . PHE A 1 80 ? 4.184 -5.496 -8.126 1.00 95.75 80 PHE A CA 1
ATOM 626 C C . PHE A 1 80 ? 3.667 -5.753 -6.702 1.00 95.75 80 PHE A C 1
ATOM 628 O O . PHE A 1 80 ? 4.357 -6.380 -5.901 1.00 95.75 80 PHE A O 1
ATOM 635 N N . ILE A 1 81 ? 2.457 -5.291 -6.369 1.00 96.38 81 ILE A N 1
ATOM 636 C CA . ILE A 1 81 ? 1.838 -5.546 -5.058 1.00 96.38 81 ILE A CA 1
ATOM 637 C C . ILE A 1 81 ? 1.571 -7.045 -4.849 1.00 96.38 81 ILE A C 1
ATOM 639 O O . ILE A 1 81 ? 1.750 -7.550 -3.731 1.00 96.38 81 ILE A O 1
ATOM 643 N N . ASP A 1 82 ? 1.142 -7.759 -5.890 1.00 95.94 82 ASP A N 1
ATOM 644 C CA . ASP A 1 82 ? 0.904 -9.204 -5.817 1.00 95.94 82 ASP A CA 1
ATOM 645 C C . ASP A 1 82 ? 2.190 -9.987 -5.580 1.00 95.94 82 ASP A C 1
ATOM 647 O O . ASP A 1 82 ? 2.188 -10.890 -4.741 1.00 95.94 82 ASP A O 1
ATOM 651 N N . ASP A 1 83 ? 3.286 -9.578 -6.219 1.00 95.88 83 ASP A N 1
ATOM 652 C CA . ASP A 1 83 ? 4.597 -10.222 -6.102 1.00 95.88 83 ASP A CA 1
ATOM 653 C C . ASP A 1 83 ? 5.221 -10.116 -4.699 1.00 95.88 83 ASP A C 1
ATOM 655 O O . ASP A 1 83 ? 6.056 -10.947 -4.322 1.00 95.88 83 ASP A O 1
ATOM 659 N N . LEU A 1 84 ? 4.821 -9.125 -3.889 1.00 95.12 84 LEU A N 1
ATOM 660 C CA . LEU A 1 84 ? 5.276 -9.017 -2.498 1.00 95.12 84 LEU A CA 1
ATOM 661 C C . LEU A 1 84 ? 4.882 -10.273 -1.707 1.00 95.12 84 LEU A C 1
ATOM 663 O O . LEU A 1 84 ? 3.791 -10.813 -1.868 1.00 95.12 84 LEU A O 1
ATOM 667 N N . ALA A 1 85 ? 5.710 -10.726 -0.769 1.00 95.75 85 ALA A N 1
ATOM 668 C CA . ALA A 1 85 ? 5.325 -11.863 0.070 1.00 95.75 85 ALA A CA 1
ATOM 669 C C . ALA A 1 85 ? 4.169 -11.519 1.024 1.00 95.75 85 ALA A C 1
ATOM 671 O O . ALA A 1 85 ? 3.273 -12.337 1.214 1.00 95.75 85 ALA A O 1
ATOM 672 N N . ASP A 1 86 ? 4.180 -10.313 1.591 1.00 94.94 86 ASP A N 1
ATOM 673 C CA . ASP A 1 86 ? 3.082 -9.785 2.397 1.00 94.94 86 ASP A CA 1
ATOM 674 C C . ASP A 1 86 ? 3.001 -8.262 2.258 1.00 94.94 86 ASP A C 1
ATOM 676 O O . ASP A 1 86 ? 4.019 -7.572 2.144 1.00 94.94 86 ASP A O 1
ATOM 680 N N . LEU A 1 87 ? 1.775 -7.753 2.244 1.00 97.12 87 LEU A N 1
ATOM 681 C CA . LEU A 1 87 ? 1.477 -6.330 2.288 1.00 97.12 87 LEU A CA 1
ATOM 682 C C . LEU A 1 87 ? 0.112 -6.166 2.960 1.00 97.12 87 LEU A C 1
ATOM 684 O O . LEU A 1 87 ? -0.912 -6.651 2.475 1.00 97.12 87 LEU A O 1
ATOM 688 N N . SER A 1 88 ? 0.106 -5.482 4.092 1.00 97.12 88 SER A N 1
ATOM 689 C CA . SER A 1 88 ? -1.102 -5.194 4.856 1.00 97.12 88 SER A CA 1
ATOM 690 C C . SER A 1 88 ? -0.984 -3.821 5.498 1.00 97.12 88 SER A C 1
ATOM 692 O O . SER A 1 88 ? 0.113 -3.289 5.661 1.00 97.12 88 SER A O 1
ATOM 694 N N . CYS A 1 89 ? -2.114 -3.218 5.851 1.00 97.19 89 CYS A N 1
ATOM 695 C CA . CYS A 1 89 ? -2.110 -1.966 6.592 1.00 97.19 89 CYS A CA 1
ATOM 696 C C . CYS A 1 89 ? -3.086 -2.007 7.761 1.00 97.19 89 CYS A C 1
ATOM 698 O O . CYS A 1 89 ? -4.139 -2.643 7.711 1.00 97.19 89 CYS A O 1
ATOM 700 N N . LEU A 1 90 ? -2.729 -1.296 8.818 1.00 96.94 90 LEU A N 1
ATOM 701 C CA . LEU A 1 90 ? -3.500 -1.130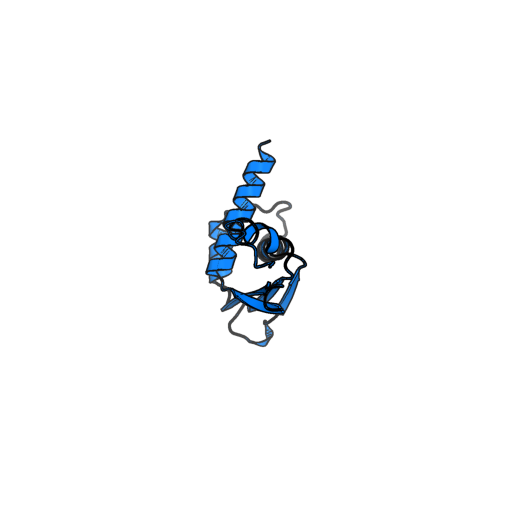 10.033 1.00 96.94 90 LEU A CA 1
ATOM 702 C C . LEU A 1 90 ? -4.015 0.305 10.063 1.00 96.94 90 LEU A C 1
ATOM 704 O O . LEU A 1 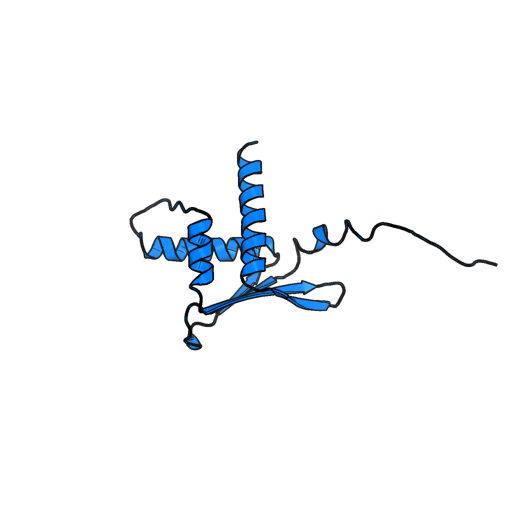90 ? -3.218 1.233 10.157 1.00 96.94 90 LEU A O 1
ATOM 708 N N . VAL A 1 91 ? -5.330 0.499 10.011 1.00 96.56 91 VAL A N 1
ATOM 709 C CA . VAL A 1 91 ? -5.935 1.841 10.046 1.00 96.56 91 VAL A CA 1
ATOM 710 C C . VAL A 1 91 ? -6.542 2.092 11.417 1.00 96.56 91 VAL A C 1
ATOM 712 O O . VAL A 1 91 ? -7.352 1.294 11.898 1.00 96.56 91 VAL A O 1
ATOM 715 N N . TYR A 1 92 ? -6.161 3.202 12.044 1.00 95.25 92 TYR A N 1
ATOM 716 C CA . TYR A 1 92 ? -6.674 3.588 13.350 1.00 95.25 92 TYR A CA 1
ATOM 717 C C . TYR A 1 92 ? -8.171 3.906 13.291 1.00 95.25 92 TYR A C 1
ATOM 719 O O . TYR A 1 92 ? -8.646 4.657 12.441 1.00 95.25 92 TYR A O 1
ATOM 727 N N . ARG A 1 93 ? -8.923 3.349 14.235 1.00 92.69 93 ARG A N 1
ATOM 728 C CA . ARG A 1 93 ? -10.352 3.568 14.426 1.00 92.69 93 ARG A CA 1
ATOM 729 C C . ARG A 1 93 ? -10.578 4.284 15.743 1.00 92.69 93 ARG A C 1
ATOM 731 O O . ARG A 1 93 ? -10.466 3.689 16.809 1.00 92.69 93 ARG A O 1
ATOM 738 N N . ALA A 1 94 ? -10.912 5.570 15.669 1.00 88.25 94 ALA A N 1
ATOM 739 C CA . ALA A 1 94 ? -11.119 6.400 16.855 1.00 88.25 94 ALA A CA 1
ATOM 740 C C . ALA A 1 94 ? -12.365 6.011 17.673 1.00 88.25 94 ALA A C 1
ATOM 742 O O . ALA A 1 94 ? -12.441 6.337 18.851 1.00 88.25 94 ALA A O 1
ATOM 743 N N . ASP A 1 95 ? -13.344 5.339 17.060 1.00 88.56 95 ASP A N 1
ATOM 744 C CA . ASP A 1 95 ? -14.570 4.893 17.727 1.00 88.56 95 ASP A CA 1
ATOM 745 C C . ASP A 1 95 ? -14.327 3.723 18.683 1.00 88.56 95 ASP A C 1
ATOM 747 O O . ASP A 1 95 ? -14.898 3.689 19.769 1.00 88.56 95 ASP A O 1
ATOM 751 N N . THR A 1 96 ? -13.452 2.796 18.300 1.00 92.25 96 THR A N 1
ATOM 752 C CA . THR A 1 96 ? -13.068 1.645 19.128 1.00 92.25 96 THR A CA 1
ATOM 753 C C . THR A 1 96 ? -11.699 1.812 19.784 1.00 92.25 96 THR A C 1
ATOM 755 O O . THR A 1 96 ? -11.324 0.987 20.608 1.00 92.25 96 THR A O 1
ATOM 758 N N . GLN A 1 97 ? -10.953 2.864 19.430 1.00 91.38 97 GLN A N 1
ATOM 759 C CA . GLN A 1 97 ? -9.548 3.080 19.795 1.00 91.38 97 GLN A CA 1
ATOM 760 C C . GLN A 1 97 ? -8.640 1.893 19.431 1.00 91.38 97 GLN A C 1
ATOM 762 O O . GLN A 1 97 ? -7.676 1.588 20.131 1.00 91.38 97 GLN A O 1
ATOM 767 N N . THR A 1 98 ? -8.932 1.220 18.316 1.00 93.94 98 THR A N 1
ATOM 768 C CA . THR A 1 98 ? -8.177 0.053 17.838 1.00 93.94 98 THR A CA 1
ATOM 769 C C . THR A 1 98 ? -7.657 0.260 16.424 1.00 93.94 98 THR A C 1
ATOM 771 O O . THR A 1 98 ? -8.117 1.136 15.699 1.00 93.94 98 THR A O 1
ATOM 774 N N . TYR A 1 99 ? -6.731 -0.592 15.997 1.00 94.81 99 TYR A N 1
ATOM 775 C CA . TYR A 1 99 ? -6.336 -0.682 14.597 1.00 94.81 99 TYR A CA 1
ATOM 776 C C . TYR A 1 99 ? -7.128 -1.770 13.880 1.00 94.81 99 TYR A C 1
ATOM 778 O O . TYR A 1 99 ? -7.180 -2.912 14.333 1.00 94.81 99 TYR A O 1
ATOM 786 N N . GLN A 1 100 ? -7.735 -1.414 12.751 1.00 95.94 100 GLN A N 1
ATOM 787 C CA . GLN A 1 100 ? -8.385 -2.363 11.859 1.00 95.94 100 GLN A CA 1
ATOM 788 C C . GLN A 1 100 ? -7.379 -2.830 10.797 1.00 95.94 100 GLN A C 1
ATOM 790 O O . GLN A 1 100 ? -6.875 -1.983 10.054 1.00 95.94 100 GLN A O 1
ATOM 795 N N . PRO A 1 101 ? -7.092 -4.139 10.690 1.00 97.06 101 PRO A N 1
ATOM 796 C CA . PRO A 1 101 ? -6.248 -4.662 9.627 1.00 97.06 101 PRO A CA 1
ATOM 797 C C . PRO A 1 101 ? -6.982 -4.725 8.287 1.00 97.06 101 PRO A C 1
ATOM 799 O O . PRO A 1 101 ? -8.168 -5.066 8.229 1.00 97.06 101 PRO A O 1
ATOM 802 N N . TYR A 1 102 ? -6.233 -4.452 7.223 1.00 97.75 102 TYR A N 1
ATOM 803 C CA . TYR A 1 102 ? -6.635 -4.570 5.827 1.00 97.75 102 TYR A CA 1
ATOM 804 C C . TYR A 1 102 ? -5.538 -5.250 5.007 1.00 97.75 102 TYR A C 1
ATOM 806 O O . TYR A 1 102 ? -4.348 -5.122 5.298 1.00 97.75 102 TYR A O 1
ATOM 814 N N . ASN A 1 103 ? -5.959 -5.988 3.984 1.00 96.56 103 ASN A N 1
ATOM 815 C CA . ASN A 1 103 ? -5.093 -6.782 3.121 1.00 96.56 103 ASN A CA 1
ATOM 816 C C . ASN A 1 103 ? -4.730 -6.038 1.821 1.00 96.56 103 ASN A C 1
ATOM 818 O O . ASN A 1 103 ? -5.159 -4.907 1.577 1.00 96.56 103 ASN A O 1
ATOM 822 N N . LYS A 1 104 ? -3.966 -6.717 0.960 1.00 96.00 104 LYS A N 1
ATOM 823 C CA . LYS A 1 104 ? -3.550 -6.221 -0.358 1.00 96.00 104 LYS A CA 1
ATOM 824 C C . LYS A 1 104 ? -4.702 -5.773 -1.248 1.00 96.00 104 LYS A C 1
ATOM 826 O O . LYS A 1 104 ? -4.594 -4.727 -1.878 1.00 96.00 104 LYS A O 1
ATOM 831 N N . ASP A 1 105 ? -5.792 -6.537 -1.291 1.00 96.62 105 ASP A N 1
ATOM 832 C CA . ASP A 1 105 ? -6.934 -6.230 -2.161 1.00 96.62 105 ASP A CA 1
ATOM 833 C C . ASP A 1 105 ? -7.552 -4.881 -1.795 1.00 96.62 105 ASP A C 1
ATOM 835 O O . ASP A 1 105 ? -7.814 -4.045 -2.660 1.00 96.62 105 ASP A O 1
ATOM 839 N N . TRP A 1 106 ? -7.704 -4.630 -0.493 1.00 97.00 106 TRP A N 1
ATOM 840 C CA . TRP A 1 106 ? -8.203 -3.354 0.001 1.00 97.00 106 TRP A CA 1
ATOM 841 C C . TRP A 1 106 ? -7.252 -2.199 -0.330 1.00 97.00 106 TRP A C 1
ATOM 843 O O . TRP A 1 106 ? -7.698 -1.136 -0.761 1.00 97.00 106 TRP A O 1
ATOM 853 N N . ILE A 1 107 ? -5.939 -2.408 -0.180 1.00 96.81 107 ILE A N 1
ATOM 854 C CA . ILE A 1 107 ? -4.914 -1.415 -0.539 1.00 96.81 107 ILE A CA 1
ATOM 855 C C . ILE A 1 107 ? -5.006 -1.070 -2.033 1.00 96.81 107 ILE A C 1
ATOM 857 O O . ILE A 1 107 ? -5.072 0.107 -2.388 1.00 96.81 107 ILE A O 1
ATOM 861 N N . LYS A 1 108 ? -5.098 -2.076 -2.912 1.00 96.62 108 LYS A N 1
ATOM 862 C CA . LYS A 1 108 ? -5.266 -1.880 -4.361 1.00 96.62 108 LYS A CA 1
ATOM 863 C C . LYS A 1 108 ? -6.518 -1.072 -4.694 1.00 96.62 108 LYS A C 1
ATOM 865 O O . LYS A 1 108 ? -6.452 -0.139 -5.495 1.00 96.62 108 LYS A O 1
ATOM 870 N N . GLU A 1 109 ? -7.644 -1.375 -4.051 1.00 96.12 109 GLU A N 1
ATOM 871 C CA . GLU A 1 109 ? -8.886 -0.618 -4.230 1.00 96.12 109 GLU A CA 1
ATOM 872 C C . GLU A 1 109 ? -8.716 0.855 -3.817 1.00 96.12 109 GLU A C 1
ATOM 874 O O . GLU A 1 109 ? -9.149 1.764 -4.532 1.00 96.12 109 GLU A O 1
ATOM 879 N N . LYS A 1 110 ? -8.052 1.127 -2.684 1.00 94.56 110 LYS A N 1
ATOM 880 C CA . LYS A 1 110 ? -7.809 2.506 -2.229 1.00 94.56 110 LYS A CA 1
ATOM 881 C C . LYS A 1 110 ? -6.854 3.267 -3.135 1.00 94.56 110 LYS A C 1
ATOM 883 O O . LYS A 1 110 ? -7.132 4.430 -3.430 1.00 94.56 110 LYS A O 1
ATOM 888 N N . ILE A 1 111 ? -5.810 2.617 -3.638 1.00 95.75 111 ILE A N 1
ATOM 889 C CA . ILE A 1 111 ? -4.913 3.187 -4.651 1.00 95.75 111 ILE A CA 1
ATOM 890 C C . ILE A 1 111 ? -5.693 3.530 -5.925 1.00 95.75 111 ILE A C 1
ATOM 892 O O . ILE A 1 111 ? -5.573 4.645 -6.429 1.00 95.75 111 ILE A O 1
ATOM 896 N N . TYR A 1 112 ? -6.553 2.628 -6.411 1.00 94.94 112 TYR A N 1
ATOM 897 C CA . TYR A 1 112 ? -7.386 2.885 -7.589 1.00 94.94 112 TYR A CA 1
ATOM 898 C C . TYR A 1 112 ? -8.244 4.145 -7.421 1.00 94.94 112 TYR A C 1
ATOM 900 O O . TYR A 1 112 ? -8.276 5.017 -8.293 1.00 94.94 112 TYR A O 1
ATOM 908 N N . VAL A 1 113 ? -8.923 4.269 -6.277 1.00 93.19 113 VAL A N 1
ATOM 909 C CA . VAL A 1 113 ? -9.757 5.440 -5.973 1.00 93.19 113 VAL A CA 1
ATOM 910 C C . VAL A 1 113 ? -8.915 6.714 -5.862 1.00 93.19 113 VAL A C 1
ATOM 912 O O . VAL A 1 113 ? -9.342 7.758 -6.361 1.00 93.19 113 VAL A O 1
ATOM 915 N N . LEU A 1 114 ? -7.737 6.644 -5.234 1.00 91.00 114 LEU A N 1
ATOM 916 C CA . LEU A 1 114 ? -6.816 7.772 -5.091 1.00 91.00 114 LEU A CA 1
ATOM 917 C C . LEU A 1 114 ? -6.352 8.290 -6.460 1.00 91.00 114 LEU A C 1
ATOM 919 O O . LEU A 1 114 ? -6.561 9.463 -6.772 1.00 91.00 114 LEU A O 1
ATOM 923 N N . LEU A 1 115 ? -5.798 7.412 -7.299 1.00 89.88 115 LEU A N 1
ATOM 924 C CA . LEU A 1 115 ? -5.259 7.782 -8.610 1.00 89.88 115 LEU A CA 1
ATOM 925 C C . LEU A 1 115 ? -6.357 8.294 -9.551 1.00 89.88 115 LEU A C 1
ATOM 927 O O . LEU A 1 115 ? -6.177 9.302 -10.236 1.00 89.88 115 LEU A O 1
ATOM 931 N N . ARG A 1 116 ? -7.546 7.675 -9.527 1.00 91.06 116 ARG A N 1
ATOM 932 C CA . ARG A 1 116 ? -8.701 8.153 -10.302 1.00 91.06 116 ARG A CA 1
ATOM 933 C C . ARG A 1 116 ? -9.117 9.571 -9.898 1.00 91.06 116 ARG A C 1
ATOM 935 O O . ARG A 1 116 ? -9.467 10.370 -10.766 1.00 91.06 116 ARG A O 1
ATOM 942 N N . ARG A 1 117 ? -9.097 9.895 -8.599 1.00 89.75 117 ARG A N 1
ATOM 943 C CA . ARG A 1 117 ? -9.414 11.246 -8.102 1.00 89.75 117 ARG A CA 1
ATOM 944 C C . ARG A 1 117 ? -8.369 12.269 -8.536 1.00 89.75 117 ARG A C 1
ATOM 946 O O . ARG A 1 117 ? -8.750 13.351 -8.971 1.00 89.75 117 ARG A O 1
ATOM 953 N N . GLN A 1 118 ? -7.085 11.926 -8.456 1.00 86.62 118 GLN A N 1
ATOM 954 C CA . GLN A 1 118 ? -5.996 12.804 -8.893 1.00 86.62 118 GLN A CA 1
ATOM 955 C C . GLN A 1 118 ? -6.093 13.117 -10.393 1.00 86.62 118 GLN A C 1
ATOM 957 O O . GLN A 1 118 ? -6.030 14.282 -10.780 1.00 86.62 118 GLN A O 1
ATOM 962 N N . ALA A 1 119 ? -6.362 12.107 -11.229 1.00 86.69 119 ALA A N 1
ATOM 963 C CA . ALA A 1 119 ? -6.546 12.297 -12.669 1.00 86.69 119 ALA A CA 1
ATOM 964 C C . ALA A 1 119 ? -7.705 13.260 -12.998 1.00 86.69 119 ALA A C 1
ATOM 966 O O . ALA A 1 119 ? -7.582 14.105 -13.880 1.00 86.69 119 ALA A O 1
ATOM 967 N N . GLN A 1 120 ? -8.816 13.181 -12.256 1.00 88.06 120 GLN A N 1
ATOM 968 C CA . GLN A 1 120 ? -9.959 14.090 -12.424 1.00 88.06 120 GLN A CA 1
ATOM 969 C C . GLN A 1 120 ? -9.657 15.529 -11.982 1.00 88.06 120 GLN A C 1
ATOM 971 O O . GLN A 1 120 ? -10.215 16.475 -12.539 1.00 88.06 120 GLN A O 1
ATOM 976 N N . GLN A 1 121 ? -8.809 15.709 -10.968 1.00 81.81 121 GLN A N 1
ATOM 977 C CA . GLN A 1 121 ? -8.414 17.032 -10.483 1.00 81.81 121 GLN A CA 1
ATOM 978 C C . GLN A 1 121 ? -7.417 17.710 -11.422 1.00 81.81 121 GLN A C 1
ATOM 980 O O . GLN A 1 121 ? -7.547 18.903 -11.655 1.00 81.81 121 GLN A O 1
ATOM 985 N N . ALA A 1 122 ? -6.486 16.955 -12.011 1.00 76.06 122 ALA A N 1
ATOM 986 C CA . ALA A 1 122 ? -5.518 17.478 -12.975 1.00 76.06 122 ALA A CA 1
ATOM 987 C C . ALA A 1 122 ? -6.158 17.957 -14.295 1.00 76.06 122 ALA A C 1
ATOM 989 O O . ALA A 1 122 ? -5.543 18.716 -15.037 1.00 76.06 122 ALA A O 1
ATOM 990 N N . SER A 1 123 ? -7.383 17.511 -14.596 1.00 69.06 123 SER A N 1
ATOM 991 C CA . SER A 1 123 ? -8.148 17.925 -15.781 1.00 69.06 123 SER A CA 1
ATOM 992 C C . SER A 1 123 ? -9.014 19.183 -15.594 1.00 69.06 123 SER A C 1
ATOM 994 O O . SER A 1 123 ? -9.762 19.531 -16.508 1.00 69.06 123 SER A O 1
ATOM 996 N N . LYS A 1 124 ? -8.964 19.831 -14.424 1.00 51.16 124 LYS A N 1
ATOM 997 C CA . LYS A 1 124 ? -9.661 21.096 -14.135 1.00 51.16 124 LYS A CA 1
ATOM 998 C C . LYS A 1 124 ? -8.685 22.261 -14.127 1.00 51.16 124 LYS A C 1
ATOM 1000 O O . LYS A 1 124 ? -9.110 23.342 -14.585 1.00 51.16 124 LYS A O 1
#

Radius of gyration: 18.7 Å; Cα contacts (8 Å, |Δi|>4): 137; chains: 1; bounding box: 61×36×50 Å

Solvent-accessible surface area (backbone atoms only — not comparable to full-atom values): 7334 Å² total; per-residue (Å²): 141,88,84,84,87,84,87,80,86,73,78,79,69,58,62,72,68,51,49,63,64,17,43,20,38,39,41,40,20,60,45,89,54,73,88,53,55,47,72,50,78,29,67,13,44,60,56,40,42,51,48,55,52,49,56,50,50,52,54,50,41,71,76,37,76,86,53,94,71,87,86,80,57,72,65,60,55,50,52,54,60,64,68,29,59,42,49,36,36,34,38,47,35,83,90,77,73,42,68,47,79,42,48,52,69,58,51,52,53,50,38,52,54,49,54,55,51,51,58,59,57,75,74,109

=== Feature glossary ===
Key to the feature types in this record:

— What the protein is —

Primary structure: the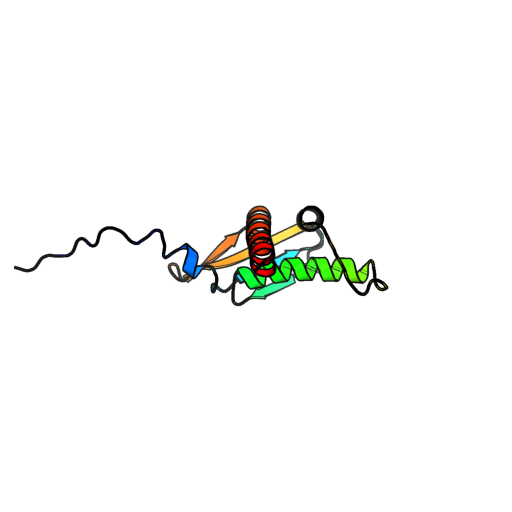 covalent order of the twenty standard amino acids along the backbone. Two proteins with the same sequence will (almost always) fold to the same structure; two with 30% identity often share a fold but not the details.

Database cross-references. InterPro integrates a dozen domain/family signature databases into unified entries with residue-range hits. GO terms attach function/process/location labels with evidence codes. CATH codes position the fold in a four-level structural taxonomy. Organism is the NCBI-taxonomy species name.

— Where its atoms are —

The mmCIF block holds the 3D Cartesian coordinates of each backbone atom (N, Cα, C, O) in ångströms. mmCIF is the PDB's canonical archive format — a tagged-loop text representation of the atomic model.

Six rendered views show the 3D structure from the faces of a cube — i.e. along ±x, ±y, ±z. Rendering representation is drawn randomly per protein from cartoon (secondary-structure ribbons), sticks (backbone bonds), or molecular surface; coloring is either N→C rainbow (blue at the N-terminus through red at the C-terminus) or one color per chain.

— Local backbone conformation —

DSSP 8-state secondary structure assigns each residue one of H (α-helix), G (3₁₀-helix), I (π-helix), E (extended β-strand), B (isolated β-bridge), T (hydrogen-bonded turn), S (bend), or '-' (coil). The assignment is computed from backbone hydrogen-bond geometry via the Kabsch–Sander algorithm.

P-SEA three-state annotation labels each residue as helix, strand, or coil based purely on the geometry of the Cα trace. It serves as a fallback when the full backbone (and thus DSSP) is unavailable.

The φ/ψ torsion pair specifies the backbone conformation at each residue. φ rotates about the N–Cα bond, ψ about the Cα–C bond. Steric clashes forbid most of the (φ, ψ) plane — the allowed regions (α-helix basin, β-sheet basin, left-handed helix) are the Ramachandran-allowed regions.

— Global shape and packing —

The geometric summary reports three shape descriptors. Rg (radius of gyration) measures how spread out the Cα atoms are about their centre of mass; compact globular proteins have small Rg, elongated or unfolded ones large. Cα contacts (<8 Å, |i−j|>4) count long-range residue pairs in spatial proximity — high for tightly packed folds, near zero for rods or random coil. The bounding-box extents give the protein's footprint along x, y, z in Å.

Accessible surface area quantifies burial. A residue with SASA near zero is packed into the hydrophobic core; one with SASA >100 Å² sits on the surface. Computed here via the Shrake–Rupley numerical algorithm with a 1.4 Å probe.

Plot images: a contact map (which residues are close in 3D, as an N×N binary image), a Ramachandran scatter (backbone torsion angles, revealing secondary-structure composition at a glance), and — for AlphaFold structures — a PAE heatmap (pairwise prediction confidence).

— Structural neighborhood —

The Foldseek 3Di string encodes local tertiary geometry as a 20-letter alphabet — one character per residue — derived from the relative positions of nearby Cα atoms. Unlike the amino-acid sequence, 3Di is a direct function of the 3D structure, so two proteins with the same fold have similar 3Di strings even at low sequence identity.

Nearest PDB neighbors are the top structural matches found by Foldseek when searching this structure against the entire Protein Data Bank. Each hit reports a TM-score (0 to 1; >0.5 almost always implies the same fold) and an E-value. These are *structural* homologs — they may share no detectable sequence similarity.

— Confidence and disorder —

For AlphaFold models, the B-factor field carries pL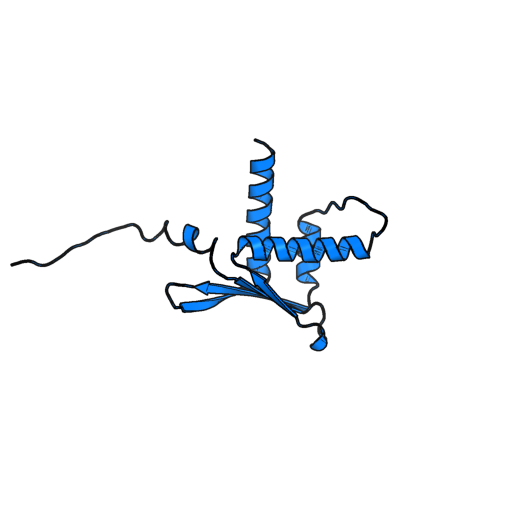DDT — the model's own estimate of local accuracy on a 0–100 scale. Regions with pLDDT<50 should be treated as essentially unmodeled; they often correspond to intrinsically disordered segments.

B-factor (Debye–Waller factor) reflects atomic displacement in the crystal lattice. It is an experimental observable (units Å²), not a prediction; low values mean the atom is pinned down, high values mean it moves or is heterogeneous across the crystal.

Predicted aligned error is AlphaFold's pairwise confidence. Unlike pLDDT (per-residue), PAE is per-residue-pair and captures whether two parts of the structure are correctly placed relative to each other. Units are ångströms of expected positional error.